Protein AF-A0A392N295-F1 (afdb_monomer_lite)

Secondary structure (DSSP, 8-state):
---------S--SPP--STT-EE-HHHHHHHHHTT-GGGGTTTTPEEE-EEEEEETTEEEEEE---TTS-TT--EEE--HHHHHHHHHHHHHTS--

Organism: NCBI:txid97028

Sequence (96 aa):
DGRRVLVIERDLNEPDRIVGELLQPGGYLKLIELGLEDCVEKIDAQKVFGYALFKDGKHTRLSYPLEKFHSDIAGRSFHNGRFIQRMREKASSLPK

Radius of gyration: 16.52 Å; chains: 1; bounding box: 40×26×53 Å

InterPro domains:
  IPR036188 FAD/NAD(P)-binding domain superfamily [G3DSA:3.50.50.60] (1-92)
  IPR036188 FAD/NAD(P)-binding domain superfamily [SSF51905] (2-94)
  IPR040125 Squalene monooxygenase [PTHR10835] (1-95)

Structure (mmCIF, N/CA/C/O backbone):
data_AF-A0A392N295-F1
#
_entry.id   AF-A0A392N295-F1
#
loop_
_atom_site.group_PDB
_atom_site.id
_atom_site.type_symbol
_atom_site.label_atom_id
_atom_site.label_alt_id
_atom_site.label_comp_id
_atom_site.label_asym_id
_atom_site.label_entity_id
_atom_site.label_seq_id
_atom_site.pdbx_PDB_ins_code
_atom_site.Cartn_x
_atom_site.Cartn_y
_atom_site.Cartn_z
_atom_site.occupancy
_atom_site.B_iso_or_equiv
_atom_site.auth_seq_id
_atom_site.auth_comp_id
_atom_site.auth_asym_id
_atom_site.auth_atom_id
_atom_site.pdbx_PDB_model_num
ATOM 1 N N . ASP A 1 1 ? -6.901 14.394 18.022 1.00 70.25 1 ASP A N 1
ATOM 2 C CA . ASP A 1 1 ? -8.215 15.026 17.749 1.00 70.25 1 ASP A CA 1
ATOM 3 C C . ASP A 1 1 ? -9.405 14.454 18.524 1.00 70.25 1 ASP A C 1
ATOM 5 O O . ASP A 1 1 ? -10.426 15.126 18.555 1.00 70.25 1 ASP A O 1
ATOM 9 N N . GLY A 1 2 ? -9.329 13.253 19.130 1.00 88.06 2 GLY A N 1
ATOM 10 C CA . GLY A 1 2 ? -10.362 12.760 20.068 1.00 88.06 2 GLY A CA 1
ATOM 11 C C . GLY A 1 2 ? -11.770 12.598 19.479 1.00 88.06 2 GLY A C 1
ATOM 12 O O . GLY A 1 2 ? -12.761 12.698 20.199 1.00 88.06 2 GLY A O 1
ATOM 13 N N . ARG A 1 3 ? -11.876 12.416 18.158 1.00 94.00 3 ARG A N 1
ATOM 14 C CA . ARG A 1 3 ? -13.166 12.375 17.462 1.00 94.00 3 ARG A CA 1
ATOM 15 C C . ARG A 1 3 ? -13.872 11.053 17.739 1.00 94.00 3 ARG A C 1
ATOM 17 O O . ARG A 1 3 ? -13.268 9.996 17.600 1.00 94.00 3 ARG A O 1
ATOM 24 N N . ARG A 1 4 ? -15.171 11.126 18.032 1.00 94.69 4 ARG A N 1
ATOM 25 C CA . ARG A 1 4 ? -16.063 9.961 18.011 1.00 94.69 4 ARG A CA 1
ATOM 26 C C . ARG A 1 4 ? -16.504 9.719 16.576 1.00 94.69 4 ARG A C 1
ATOM 28 O O . ARG A 1 4 ? -17.087 10.611 15.960 1.00 94.69 4 ARG A O 1
ATOM 35 N N . VAL A 1 5 ? -16.196 8.542 16.047 1.00 95.31 5 VAL A N 1
ATOM 36 C CA . VAL A 1 5 ? -16.418 8.203 14.639 1.00 95.31 5 VAL A CA 1
ATOM 37 C C . VAL A 1 5 ? -17.332 6.988 14.553 1.00 95.31 5 VAL A C 1
ATOM 39 O O . VAL A 1 5 ? -17.070 5.965 15.176 1.00 95.31 5 VAL A O 1
ATOM 42 N N . LEU A 1 6 ? -18.396 7.102 13.758 1.00 95.56 6 LEU A N 1
ATOM 43 C CA . LEU A 1 6 ? -19.229 5.977 13.345 1.00 95.56 6 LEU A CA 1
ATOM 44 C C . LEU A 1 6 ? -18.976 5.721 11.861 1.00 95.56 6 LEU A C 1
ATOM 46 O O . LEU A 1 6 ? -19.136 6.625 11.042 1.00 95.56 6 LEU A O 1
ATOM 50 N N . VAL A 1 7 ? -18.600 4.491 11.523 1.00 96.25 7 VAL A N 1
ATOM 51 C CA . VAL A 1 7 ? -18.460 4.037 10.137 1.00 96.25 7 VAL A CA 1
ATOM 52 C C . VAL A 1 7 ? -19.623 3.102 9.833 1.00 96.25 7 VAL A C 1
ATOM 54 O O . VAL A 1 7 ? -19.867 2.159 10.582 1.00 96.25 7 VAL A O 1
ATOM 57 N N . ILE A 1 8 ? -20.342 3.372 8.746 1.00 97.75 8 ILE A N 1
ATOM 58 C CA . ILE A 1 8 ? -21.418 2.517 8.244 1.00 97.75 8 ILE A CA 1
ATOM 59 C C . ILE A 1 8 ? -20.973 2.007 6.877 1.00 97.75 8 ILE A C 1
ATOM 61 O O . ILE A 1 8 ? -20.716 2.794 5.971 1.00 97.75 8 ILE A O 1
ATOM 65 N N . GLU A 1 9 ? -20.872 0.693 6.748 1.00 97.81 9 GLU A N 1
ATOM 66 C CA . GLU A 1 9 ? -20.540 -0.008 5.512 1.00 97.81 9 GLU A CA 1
ATOM 67 C C . GLU A 1 9 ? -21.641 -1.038 5.250 1.00 97.81 9 GLU A C 1
ATOM 69 O O . GLU A 1 9 ? -22.164 -1.644 6.184 1.00 97.81 9 GLU A O 1
ATOM 74 N N . ARG A 1 10 ? -22.011 -1.217 3.981 1.00 98.31 10 ARG A N 1
ATOM 75 C CA . ARG A 1 10 ? -23.056 -2.159 3.568 1.00 98.31 10 ARG A CA 1
ATOM 76 C C . ARG A 1 10 ? -22.607 -3.607 3.753 1.00 98.31 10 ARG A C 1
ATOM 78 O O . ARG A 1 10 ? -23.436 -4.440 4.102 1.00 98.31 10 ARG A O 1
ATOM 85 N N . ASP A 1 11 ? -21.331 -3.895 3.489 1.00 98.00 11 ASP A N 1
ATOM 86 C CA . ASP A 1 11 ? -20.743 -5.227 3.648 1.00 98.00 11 ASP A CA 1
ATOM 87 C C . ASP A 1 11 ? -19.313 -5.173 4.224 1.00 98.00 11 ASP A C 1
ATOM 89 O O . ASP A 1 11 ? -18.384 -4.616 3.624 1.00 98.00 11 ASP A O 1
ATOM 93 N N . LEU A 1 12 ? -19.143 -5.760 5.413 1.00 98.00 12 LEU A N 1
ATOM 94 C CA . LEU A 1 12 ? -17.869 -5.839 6.137 1.00 98.00 12 LEU A CA 1
ATOM 95 C C . LEU A 1 12 ? -17.023 -7.066 5.764 1.00 98.00 12 LEU A C 1
ATOM 97 O O . LEU A 1 12 ? -15.898 -7.187 6.253 1.00 98.00 12 LEU A O 1
ATOM 101 N N . ASN A 1 13 ? -17.523 -7.953 4.902 1.00 98.12 13 ASN A N 1
ATOM 102 C CA . ASN A 1 13 ? -16.728 -9.052 4.364 1.00 98.12 13 ASN A CA 1
ATOM 103 C C . ASN A 1 13 ? -15.614 -8.534 3.444 1.00 98.12 13 ASN A C 1
ATOM 105 O O . ASN A 1 13 ? -15.656 -7.393 2.967 1.00 98.12 13 ASN A O 1
ATOM 109 N N . GLU A 1 14 ? -14.603 -9.375 3.210 1.00 98.19 14 GLU A N 1
ATOM 110 C CA . GLU A 1 14 ? -13.506 -9.073 2.290 1.00 98.19 14 GLU A CA 1
ATOM 111 C C . GLU A 1 14 ? -14.052 -8.753 0.884 1.00 98.19 14 GLU A C 1
ATOM 113 O O . GLU A 1 14 ? -14.715 -9.602 0.287 1.00 98.19 14 GLU A O 1
ATOM 118 N N . PRO A 1 15 ? -13.798 -7.547 0.337 1.00 97.56 15 PRO A N 1
ATOM 119 C CA . PRO A 1 15 ? -14.247 -7.213 -1.010 1.00 97.56 15 PRO A CA 1
ATOM 120 C C . PRO A 1 15 ? -13.512 -8.020 -2.085 1.00 97.56 15 PRO A C 1
ATOM 122 O O . PRO A 1 15 ? -12.285 -7.976 -2.152 1.00 97.56 15 PRO A O 1
ATOM 125 N N . ASP A 1 16 ? -14.262 -8.645 -2.991 1.00 97.25 16 ASP A N 1
ATOM 126 C CA . ASP A 1 16 ? -13.725 -9.296 -4.190 1.00 97.25 16 ASP A CA 1
ATOM 127 C C . ASP A 1 16 ? -13.884 -8.377 -5.413 1.00 97.25 16 ASP A C 1
ATOM 129 O O . ASP A 1 16 ? -14.993 -8.148 -5.908 1.00 97.25 16 ASP A O 1
ATOM 133 N N . ARG A 1 17 ? -12.781 -7.749 -5.844 1.00 93.94 17 ARG A N 1
ATOM 134 C CA . ARG A 1 17 ? -12.750 -6.813 -6.980 1.00 93.94 17 ARG A CA 1
ATOM 135 C C . ARG A 1 17 ? -11.334 -6.573 -7.497 1.00 93.94 17 ARG A C 1
ATOM 137 O O . ARG A 1 17 ? -10.380 -6.578 -6.732 1.00 93.94 17 ARG A O 1
ATOM 144 N N . ILE A 1 18 ? -11.243 -6.205 -8.774 1.00 92.19 18 ILE A N 1
ATOM 145 C CA . ILE A 1 18 ? -9.978 -5.927 -9.485 1.00 92.19 18 ILE A CA 1
ATOM 146 C C . ILE A 1 18 ? -9.421 -4.509 -9.265 1.00 92.19 18 ILE A C 1
ATOM 148 O O . ILE A 1 18 ? -8.334 -4.170 -9.725 1.00 92.19 18 ILE A O 1
ATOM 152 N N . VAL A 1 19 ? -10.200 -3.616 -8.651 1.00 96.38 19 VAL A N 1
ATOM 153 C CA . VAL A 1 19 ? -9.830 -2.200 -8.521 1.00 96.38 19 VAL A CA 1
ATOM 154 C C . VAL A 1 19 ? -8.987 -1.959 -7.271 1.00 96.38 19 VAL A C 1
ATOM 156 O O . VAL A 1 19 ? -9.280 -2.489 -6.203 1.00 96.38 19 VAL A O 1
ATOM 159 N N . GLY A 1 20 ? -7.984 -1.084 -7.382 1.00 96.25 20 GLY A N 1
ATOM 160 C CA . GLY A 1 20 ? -7.186 -0.644 -6.233 1.00 96.25 20 GLY A CA 1
ATOM 161 C C . GLY A 1 20 ? -6.150 -1.664 -5.754 1.00 96.25 20 GLY A C 1
ATOM 162 O O . GLY A 1 20 ? -5.905 -1.752 -4.553 1.00 96.25 20 GLY A O 1
ATOM 163 N N . GLU A 1 21 ? -5.560 -2.424 -6.677 1.00 97.88 21 GLU A N 1
ATOM 164 C CA . GLU A 1 21 ? -4.530 -3.440 -6.395 1.00 97.88 21 GLU A CA 1
ATOM 165 C C . GLU A 1 21 ? -3.087 -2.929 -6.543 1.00 97.88 21 GLU A C 1
ATOM 167 O O . GLU A 1 21 ? -2.132 -3.690 -6.390 1.00 97.88 21 GLU A O 1
ATOM 172 N N . LEU A 1 22 ? -2.899 -1.637 -6.840 1.00 97.94 22 LEU A N 1
ATOM 173 C CA . LEU A 1 22 ? -1.586 -0.999 -6.908 1.00 97.94 22 LEU A CA 1
ATOM 174 C C . LEU A 1 22 ? -1.599 0.357 -6.198 1.00 97.94 22 LEU A C 1
ATOM 176 O O . LEU A 1 22 ? -2.208 1.322 -6.661 1.00 97.94 22 LEU A O 1
ATOM 180 N N . LEU A 1 23 ? -0.861 0.439 -5.098 1.00 98.00 23 LEU A 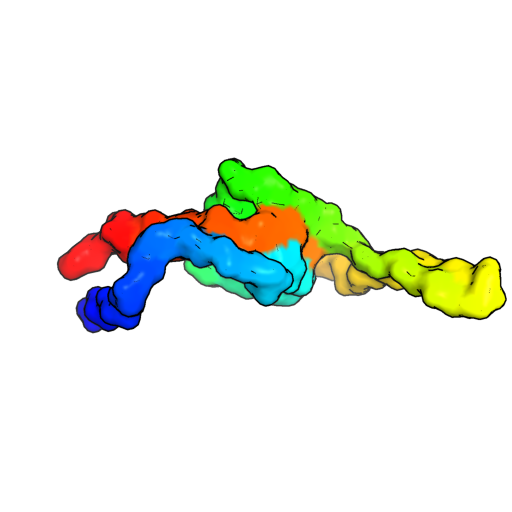N 1
ATOM 181 C CA . LEU A 1 23 ? -0.569 1.662 -4.370 1.00 98.00 23 LEU A CA 1
ATOM 182 C C . LEU A 1 23 ? 0.741 2.269 -4.886 1.00 98.00 23 LEU A C 1
ATOM 184 O O . LEU A 1 23 ? 1.800 1.638 -4.844 1.00 98.00 23 LEU A O 1
ATOM 188 N N . GLN A 1 24 ? 0.676 3.510 -5.366 1.00 97.69 24 GLN A N 1
ATOM 189 C CA . GLN A 1 24 ? 1.855 4.249 -5.828 1.00 97.69 24 GLN A CA 1
ATOM 190 C C . GLN A 1 24 ? 2.816 4.554 -4.661 1.00 97.69 24 GLN A C 1
ATOM 192 O O . GLN A 1 24 ? 2.354 4.661 -3.521 1.00 97.69 24 GLN A O 1
ATOM 197 N N . PRO A 1 25 ? 4.122 4.784 -4.914 1.00 97.25 25 PRO A N 1
ATOM 198 C CA . PRO A 1 25 ? 5.089 5.097 -3.856 1.00 97.25 25 PRO A CA 1
ATOM 199 C C . PRO A 1 25 ? 4.659 6.256 -2.948 1.00 97.25 25 PRO A C 1
ATOM 201 O O . PRO A 1 25 ? 4.765 6.152 -1.731 1.00 97.25 25 PRO A O 1
ATOM 204 N N . GLY A 1 26 ? 4.102 7.330 -3.521 1.00 96.56 26 GLY A N 1
ATOM 205 C CA . GLY A 1 26 ? 3.585 8.463 -2.742 1.00 96.56 26 GLY A CA 1
ATOM 206 C C . GLY A 1 26 ? 2.385 8.102 -1.859 1.00 96.56 26 GLY A C 1
ATOM 207 O O . GLY A 1 26 ? 2.244 8.633 -0.763 1.00 96.56 26 GLY A O 1
ATOM 208 N N . GLY A 1 27 ? 1.548 7.155 -2.293 1.00 97.12 27 GLY A N 1
ATOM 209 C CA . GLY A 1 27 ? 0.453 6.631 -1.477 1.00 97.12 27 GLY A CA 1
ATOM 210 C C . GLY A 1 27 ? 0.960 5.793 -0.303 1.00 97.12 27 GLY A C 1
ATOM 211 O O . GLY A 1 27 ? 0.468 5.946 0.810 1.00 97.12 27 GLY A O 1
ATOM 212 N N . TYR A 1 28 ? 1.982 4.961 -0.524 1.00 97.31 28 TYR A N 1
ATOM 213 C CA . TYR A 1 28 ? 2.627 4.205 0.554 1.00 97.31 28 TYR A CA 1
ATOM 214 C C . TYR A 1 28 ? 3.344 5.127 1.547 1.00 97.31 28 TYR A C 1
ATOM 216 O O . TYR A 1 28 ? 3.167 4.974 2.752 1.00 97.31 28 TYR A O 1
ATOM 224 N N . LEU A 1 29 ? 4.058 6.147 1.055 1.00 95.62 29 LEU A N 1
ATOM 225 C CA . LEU A 1 29 ? 4.639 7.190 1.901 1.00 95.62 29 LEU A CA 1
ATOM 226 C C . LEU A 1 29 ? 3.566 7.848 2.777 1.00 95.62 29 LEU A C 1
ATOM 228 O O . LEU A 1 29 ? 3.775 8.040 3.972 1.00 95.62 29 LEU A O 1
ATOM 232 N N . LYS A 1 30 ? 2.384 8.118 2.209 1.00 97.31 30 LYS A N 1
ATOM 233 C CA . LYS A 1 30 ? 1.288 8.702 2.977 1.00 97.31 30 LYS A CA 1
ATOM 234 C C . LYS A 1 30 ? 0.727 7.764 4.046 1.00 97.31 30 LYS A C 1
ATOM 236 O O . LYS A 1 30 ? 0.330 8.249 5.099 1.00 97.31 30 LYS A O 1
ATOM 241 N N . LEU A 1 31 ? 0.704 6.449 3.812 1.00 97.19 31 LEU A N 1
ATOM 242 C CA . LEU A 1 31 ? 0.329 5.483 4.851 1.00 97.19 31 LEU A CA 1
ATOM 243 C C . LEU A 1 31 ? 1.313 5.511 6.024 1.00 97.19 31 LEU A C 1
ATOM 245 O O . LEU A 1 31 ? 0.854 5.527 7.161 1.00 97.19 31 LEU A O 1
ATOM 249 N N . ILE A 1 32 ? 2.621 5.598 5.756 1.00 95.88 32 ILE A N 1
ATOM 250 C CA . ILE A 1 32 ? 3.654 5.720 6.801 1.00 95.88 32 ILE A CA 1
ATOM 251 C C . ILE A 1 32 ? 3.440 6.994 7.626 1.00 95.88 32 ILE A C 1
ATOM 253 O O . ILE A 1 32 ? 3.414 6.950 8.851 1.00 95.88 32 ILE A O 1
ATOM 257 N N . GLU A 1 33 ? 3.221 8.138 6.971 1.00 96.06 33 GLU A N 1
ATOM 258 C CA . GLU A 1 33 ? 2.941 9.405 7.668 1.00 96.06 33 GLU A CA 1
ATOM 259 C C . GLU A 1 33 ? 1.693 9.340 8.566 1.00 96.06 33 GLU A C 1
ATOM 261 O O . GLU A 1 33 ? 1.583 10.100 9.527 1.00 96.06 33 GLU A O 1
ATOM 266 N N . LEU A 1 34 ? 0.742 8.458 8.244 1.00 96.31 34 LEU A N 1
ATOM 267 C CA . LEU A 1 34 ? -0.495 8.248 8.996 1.00 96.31 34 LEU A CA 1
ATOM 268 C C . LEU A 1 34 ? -0.393 7.113 10.035 1.00 96.31 34 LEU A C 1
ATOM 270 O O . LEU A 1 34 ? -1.359 6.906 10.770 1.00 96.31 34 LEU A O 1
ATOM 274 N N . GLY A 1 35 ? 0.729 6.385 10.110 1.00 96.38 35 GLY A N 1
ATOM 275 C CA . GLY A 1 35 ? 0.895 5.216 10.987 1.00 96.38 35 GLY A CA 1
ATOM 276 C C . GLY A 1 35 ? 0.046 4.005 10.572 1.00 96.38 35 GLY A C 1
ATOM 277 O O . GLY A 1 35 ? -0.485 3.286 11.428 1.00 96.38 35 GLY A O 1
ATOM 278 N N . LEU A 1 36 ? -0.164 3.839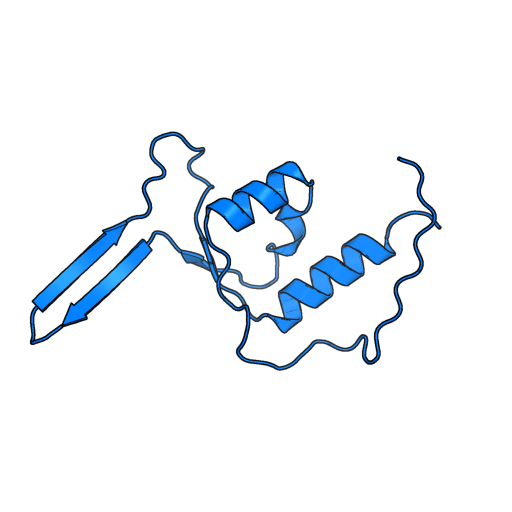 9.263 1.00 97.81 36 LEU A N 1
ATOM 279 C CA . LEU A 1 36 ? -1.013 2.817 8.636 1.00 97.81 36 LEU A CA 1
ATOM 280 C C . LEU A 1 36 ? -0.231 1.871 7.710 1.00 97.81 36 LEU A C 1
ATOM 282 O O . LEU A 1 36 ? -0.824 1.080 6.978 1.00 97.81 36 LEU A O 1
ATOM 286 N N . GLU A 1 37 ? 1.094 1.952 7.691 1.00 96.62 37 GLU A N 1
ATOM 287 C CA . GLU A 1 37 ? 1.965 1.130 6.853 1.00 96.62 37 GLU A CA 1
ATOM 288 C C . GLU A 1 37 ? 1.853 -0.371 7.155 1.00 96.62 37 GLU A C 1
ATOM 290 O O . GLU A 1 37 ? 1.944 -1.192 6.244 1.00 96.62 37 GLU A O 1
ATOM 295 N N . ASP A 1 38 ? 1.523 -0.746 8.391 1.00 97.19 38 ASP A N 1
ATOM 296 C CA . ASP A 1 38 ? 1.290 -2.138 8.791 1.00 97.19 38 ASP A CA 1
ATOM 297 C C . ASP A 1 38 ? 0.054 -2.766 8.118 1.00 97.19 38 ASP A C 1
ATOM 299 O O . ASP A 1 38 ? -0.142 -3.987 8.159 1.00 97.19 38 ASP A O 1
ATOM 303 N N . CYS A 1 39 ? -0.791 -1.954 7.472 1.00 98.19 39 CYS A N 1
ATOM 304 C CA . CYS A 1 39 ? -1.948 -2.436 6.723 1.00 98.19 39 CYS A CA 1
ATOM 305 C C . CYS A 1 39 ? -1.573 -3.080 5.380 1.00 98.19 39 CYS A C 1
ATOM 307 O O . CYS A 1 39 ? -2.396 -3.796 4.813 1.00 98.19 39 CYS A O 1
ATOM 309 N N . VAL A 1 40 ? -0.350 -2.872 4.875 1.00 97.75 40 VAL A N 1
ATOM 310 C CA . VAL A 1 40 ? 0.163 -3.594 3.694 1.00 97.75 40 VAL A CA 1
ATOM 311 C C . VAL A 1 40 ? 1.051 -4.787 4.059 1.00 97.75 40 VAL A C 1
ATOM 313 O O . VAL A 1 40 ? 1.538 -5.492 3.177 1.00 97.75 40 VAL A O 1
ATOM 316 N N . GLU A 1 41 ? 1.257 -5.051 5.348 1.00 96.50 41 GLU A N 1
ATOM 317 C CA . GLU A 1 41 ? 2.003 -6.215 5.816 1.00 96.50 41 GLU A CA 1
ATOM 318 C C . GLU A 1 41 ? 1.103 -7.444 5.964 1.00 96.50 41 GLU A C 1
ATOM 320 O O . GLU A 1 41 ? -0.097 -7.339 6.223 1.00 96.50 41 GLU A O 1
ATOM 325 N N . LYS A 1 42 ? 1.701 -8.637 5.833 1.00 96.25 42 LYS A N 1
ATOM 326 C CA . LYS A 1 42 ? 1.034 -9.947 5.995 1.00 96.25 42 LYS A CA 1
ATOM 327 C C . LYS A 1 42 ? -0.134 -10.211 5.030 1.00 96.25 42 LYS A C 1
ATOM 329 O O . LYS A 1 42 ? -0.853 -11.186 5.206 1.00 96.25 42 LYS A O 1
ATOM 334 N N . ILE A 1 43 ? -0.281 -9.397 3.984 1.00 97.75 43 ILE A N 1
ATOM 335 C CA . ILE A 1 43 ? -1.270 -9.586 2.907 1.00 97.75 43 ILE A CA 1
ATOM 336 C C . ILE A 1 43 ? -0.644 -10.042 1.585 1.00 97.75 43 ILE A C 1
ATOM 338 O O . ILE A 1 43 ? -1.313 -10.015 0.552 1.00 97.75 43 ILE A O 1
ATOM 342 N N . ASP A 1 44 ? 0.625 -10.461 1.629 1.00 97.50 44 ASP A N 1
ATOM 343 C CA . ASP A 1 44 ? 1.434 -10.826 0.458 1.00 97.50 44 ASP A CA 1
ATOM 344 C C . ASP A 1 44 ? 1.626 -9.658 -0.531 1.00 97.50 44 ASP A C 1
ATOM 346 O O . ASP A 1 44 ? 1.628 -9.818 -1.753 1.00 97.50 44 ASP A O 1
ATOM 350 N N . ALA A 1 45 ? 1.763 -8.440 0.008 1.00 97.75 45 ALA A N 1
ATOM 351 C CA . ALA A 1 45 ? 1.997 -7.257 -0.805 1.00 97.75 45 ALA A CA 1
ATOM 352 C C . ALA A 1 45 ? 3.384 -7.293 -1.465 1.00 97.75 45 ALA A C 1
ATOM 354 O O . ALA A 1 45 ? 4.410 -7.457 -0.805 1.00 97.75 45 ALA A O 1
ATOM 355 N N . GLN A 1 46 ? 3.416 -7.046 -2.769 1.00 97.88 46 GLN A N 1
ATOM 356 C CA . GLN A 1 46 ? 4.622 -7.029 -3.584 1.00 97.88 46 GLN A CA 1
ATOM 357 C C . GLN A 1 46 ? 5.168 -5.610 -3.718 1.00 97.88 46 GLN A C 1
ATOM 359 O O . GLN A 1 46 ? 4.424 -4.669 -4.005 1.00 97.88 46 GLN A O 1
ATOM 364 N N . LYS A 1 47 ? 6.485 -5.437 -3.561 1.00 96.75 47 LYS A N 1
ATOM 365 C CA . LYS A 1 47 ? 7.134 -4.149 -3.841 1.00 96.75 47 LYS A CA 1
ATOM 366 C C . LYS A 1 47 ? 7.176 -3.904 -5.347 1.00 96.75 47 LYS A C 1
ATOM 368 O O . LYS A 1 47 ? 7.624 -4.755 -6.110 1.00 96.75 47 LYS A O 1
ATOM 373 N N . VAL A 1 48 ? 6.761 -2.712 -5.765 1.00 96.88 48 VAL A N 1
ATOM 374 C CA . VAL A 1 48 ? 6.780 -2.287 -7.170 1.00 96.88 48 VAL A CA 1
ATOM 375 C C . VAL A 1 48 ? 7.762 -1.136 -7.328 1.00 96.88 48 VAL A C 1
ATOM 377 O O . VAL A 1 48 ? 7.583 -0.070 -6.745 1.00 96.88 48 VAL A O 1
ATOM 380 N N . PHE A 1 49 ? 8.808 -1.346 -8.125 1.00 95.50 49 PHE A N 1
ATOM 381 C CA . PHE A 1 49 ? 9.918 -0.393 -8.279 1.00 95.50 49 PHE A CA 1
ATOM 382 C C . PHE A 1 49 ? 9.790 0.521 -9.505 1.00 95.50 49 PHE A C 1
ATOM 384 O O . PHE A 1 49 ? 10.623 1.400 -9.718 1.00 95.50 49 PHE A O 1
ATOM 391 N N . GLY A 1 50 ? 8.767 0.306 -10.327 1.00 96.31 50 GLY A N 1
ATOM 392 C CA . GLY A 1 50 ? 8.541 1.038 -11.564 1.00 96.31 50 GLY A CA 1
ATOM 393 C C . GLY A 1 50 ? 7.755 0.194 -12.557 1.00 96.31 50 GLY A C 1
ATOM 394 O O . GLY A 1 50 ? 7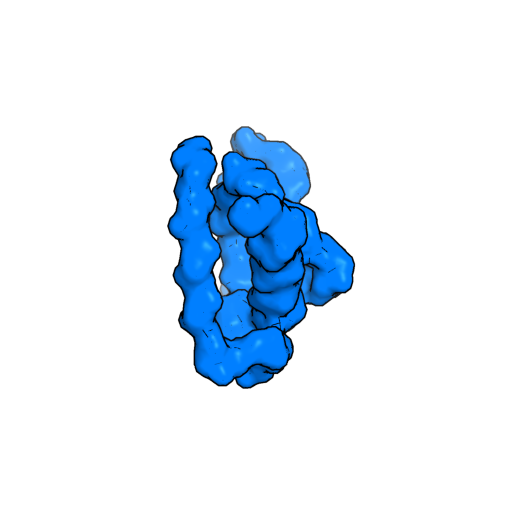.131 -0.797 -12.177 1.00 96.31 50 GLY A O 1
ATOM 395 N N . TYR A 1 51 ? 7.829 0.560 -13.830 1.00 97.50 51 TYR A N 1
ATOM 396 C CA . TYR A 1 51 ? 7.119 -0.104 -14.918 1.00 97.50 51 TYR A CA 1
ATOM 397 C C . TYR A 1 51 ? 8.084 -0.561 -16.007 1.00 97.50 51 TYR A C 1
ATOM 399 O O . TYR A 1 51 ? 9.108 0.073 -16.260 1.00 97.50 51 TYR A O 1
ATOM 407 N N . ALA A 1 52 ? 7.729 -1.639 -16.694 1.00 97.44 52 ALA A N 1
ATOM 408 C CA . ALA A 1 52 ? 8.285 -1.958 -17.999 1.00 97.44 52 ALA A CA 1
ATOM 409 C C . ALA A 1 52 ? 7.264 -1.540 -19.063 1.00 97.44 52 ALA A C 1
ATOM 411 O O . ALA A 1 52 ? 6.087 -1.882 -18.961 1.00 97.44 52 ALA A O 1
ATOM 412 N N . LEU A 1 53 ? 7.703 -0.779 -20.061 1.00 97.81 53 LEU A N 1
ATOM 413 C CA . LEU A 1 53 ? 6.882 -0.368 -21.194 1.00 97.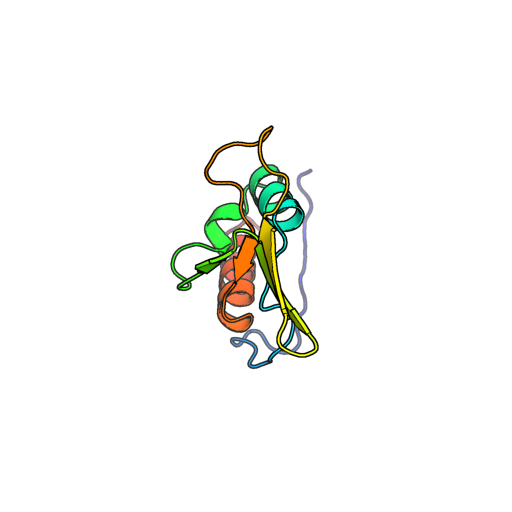81 53 LEU A CA 1
ATOM 414 C C . LEU A 1 53 ? 7.312 -1.148 -22.427 1.00 97.81 53 LEU A C 1
ATOM 416 O O . LEU A 1 53 ? 8.498 -1.176 -22.747 1.00 97.81 53 LEU A O 1
ATOM 420 N N . PHE A 1 54 ? 6.343 -1.724 -23.132 1.00 97.94 54 PHE A N 1
ATOM 421 C CA . PHE A 1 54 ? 6.544 -2.463 -24.375 1.00 97.94 54 PHE A CA 1
ATOM 422 C C . PHE A 1 54 ? 5.688 -1.825 -25.464 1.00 97.94 54 PHE A C 1
ATOM 424 O O . PHE A 1 54 ? 4.492 -1.615 -25.265 1.00 97.94 54 PHE A O 1
ATOM 431 N N . LYS A 1 55 ? 6.291 -1.494 -26.606 1.00 97.44 55 LYS A N 1
ATOM 432 C CA . LYS A 1 55 ? 5.582 -0.923 -27.754 1.00 97.44 55 LYS A CA 1
ATOM 433 C C . LYS A 1 55 ? 6.340 -1.217 -29.044 1.00 97.44 55 LYS A C 1
ATOM 435 O O . LYS A 1 55 ? 7.526 -0.913 -29.134 1.00 97.44 55 LYS A O 1
ATOM 440 N N . ASP A 1 56 ? 5.654 -1.786 -30.033 1.00 97.44 56 ASP A N 1
ATOM 441 C CA . ASP A 1 56 ? 6.178 -2.024 -31.389 1.00 97.44 56 ASP A CA 1
ATOM 442 C C . ASP A 1 56 ? 7.540 -2.754 -31.405 1.00 97.44 56 ASP A C 1
ATOM 444 O O . ASP A 1 56 ? 8.488 -2.338 -32.068 1.00 97.44 56 ASP A O 1
ATOM 448 N N . GLY A 1 57 ? 7.675 -3.813 -30.597 1.00 97.38 57 GLY A N 1
ATOM 449 C CA . GLY A 1 57 ? 8.919 -4.589 -30.458 1.00 97.38 57 GLY A CA 1
ATOM 450 C C . GLY A 1 57 ? 10.036 -3.898 -29.661 1.00 97.38 57 GLY A C 1
ATOM 451 O O . GLY A 1 57 ? 11.075 -4.505 -29.408 1.00 97.38 57 GLY A O 1
ATOM 452 N N . LYS A 1 58 ? 9.834 -2.653 -29.221 1.00 97.81 58 LYS A N 1
ATOM 453 C CA . LYS A 1 58 ? 10.748 -1.922 -28.336 1.00 97.81 58 LYS A CA 1
ATOM 454 C C . LYS A 1 58 ? 10.295 -2.057 -26.890 1.00 97.81 58 LYS A C 1
ATOM 456 O O . LYS A 1 58 ? 9.100 -2.154 -26.607 1.00 97.81 58 LYS A O 1
ATOM 461 N N . HIS A 1 59 ? 11.253 -2.016 -25.971 1.00 97.31 59 HIS A N 1
ATOM 462 C CA . HIS A 1 59 ? 10.966 -1.985 -24.546 1.00 97.31 59 HIS A CA 1
ATOM 463 C C . HIS A 1 59 ? 11.856 -0.986 -23.814 1.00 97.31 59 HIS A C 1
ATOM 465 O O . HIS A 1 59 ? 12.969 -0.688 -24.243 1.00 97.31 59 HIS A O 1
ATOM 471 N N . THR A 1 60 ? 11.354 -0.467 -22.701 1.00 97.69 60 THR A N 1
ATOM 472 C CA . THR A 1 60 ? 12.133 0.331 -21.755 1.00 97.69 60 THR A CA 1
ATOM 473 C C . THR A 1 60 ? 11.643 0.079 -20.336 1.00 97.69 60 THR A C 1
ATOM 475 O O . THR A 1 60 ? 10.501 -0.331 -20.125 1.00 97.69 60 THR A O 1
ATOM 478 N N . ARG A 1 61 ? 12.503 0.328 -19.351 1.00 96.94 61 ARG A N 1
ATOM 479 C CA . ARG A 1 61 ? 12.157 0.265 -17.932 1.00 96.94 61 ARG A CA 1
ATOM 480 C C . ARG A 1 61 ? 12.117 1.679 -17.373 1.00 96.94 61 ARG A C 1
ATOM 482 O O . ARG A 1 61 ? 13.102 2.405 -17.445 1.00 96.94 61 ARG A O 1
ATOM 489 N N . LEU A 1 62 ? 10.989 2.044 -16.782 1.00 96.44 62 LEU A N 1
ATOM 490 C CA . LEU A 1 62 ? 10.798 3.291 -16.057 1.00 96.44 62 LEU A CA 1
ATOM 491 C C . LEU A 1 62 ? 10.832 3.005 -14.560 1.00 96.44 62 LEU A C 1
ATOM 493 O O . LEU A 1 62 ? 9.843 2.548 -13.991 1.00 96.44 62 LEU A O 1
ATOM 497 N N . SER A 1 63 ? 11.974 3.252 -13.927 1.00 95.56 63 SER A N 1
ATOM 498 C CA . SER A 1 63 ? 12.094 3.195 -12.467 1.00 95.56 63 SER A CA 1
ATOM 499 C C . SER A 1 63 ? 11.402 4.398 -11.824 1.00 95.56 63 SER A C 1
ATOM 501 O O . SER A 1 63 ? 11.408 5.494 -12.386 1.00 95.56 63 SER A O 1
ATOM 503 N N . TYR A 1 64 ? 10.818 4.213 -10.640 1.00 95.62 64 TYR A N 1
ATOM 504 C CA . TYR A 1 64 ? 10.325 5.345 -9.856 1.00 95.62 64 TYR A CA 1
ATOM 505 C C . TYR A 1 64 ? 11.492 6.236 -9.381 1.00 95.62 64 TYR A C 1
ATOM 507 O O . TYR A 1 64 ? 12.515 5.693 -8.960 1.00 95.62 64 TYR A O 1
ATOM 515 N N . PRO A 1 65 ? 11.340 7.576 -9.388 1.00 92.81 65 PRO A N 1
ATOM 516 C CA . PRO A 1 65 ? 12.383 8.516 -8.962 1.00 92.81 65 PRO A CA 1
ATOM 517 C C . PRO A 1 65 ? 12.422 8.634 -7.429 1.00 92.81 65 PRO A C 1
ATOM 519 O O . PRO A 1 65 ? 11.810 9.530 -6.842 1.00 92.81 65 PRO A O 1
ATOM 522 N N . LEU A 1 66 ? 13.058 7.666 -6.764 1.00 89.38 66 LEU A N 1
ATOM 523 C CA . LEU A 1 66 ? 13.012 7.498 -5.303 1.00 89.38 66 LEU A CA 1
ATOM 524 C C . LEU A 1 66 ? 14.350 7.768 -4.597 1.00 89.38 66 LEU A C 1
ATOM 526 O O . LEU A 1 66 ? 14.498 7.457 -3.421 1.00 89.38 66 LEU A O 1
ATOM 530 N N . GLU A 1 67 ? 15.314 8.388 -5.275 1.00 87.50 67 GLU A N 1
ATOM 531 C CA . GLU A 1 67 ? 16.698 8.568 -4.806 1.00 87.50 67 GLU A CA 1
ATOM 532 C C . GLU A 1 67 ? 16.803 9.392 -3.512 1.00 87.50 67 GLU A C 1
ATOM 534 O O . GLU A 1 67 ? 17.776 9.275 -2.772 1.00 87.50 67 GLU A O 1
ATOM 539 N N . LYS A 1 68 ? 15.803 10.237 -3.239 1.00 88.81 68 LYS A N 1
ATOM 540 C CA . LYS A 1 68 ? 15.731 11.094 -2.044 1.00 88.81 68 LYS A CA 1
ATOM 541 C C . LYS A 1 68 ? 14.985 10.454 -0.870 1.00 88.81 68 LYS A C 1
ATOM 543 O O . LYS A 1 68 ? 14.850 11.091 0.171 1.00 88.81 68 LYS A O 1
ATOM 548 N N . PHE A 1 69 ? 14.459 9.245 -1.040 1.00 87.38 69 PHE A N 1
ATOM 549 C CA . PHE A 1 69 ? 13.623 8.574 -0.051 1.00 87.38 69 PHE A CA 1
ATOM 550 C C . PHE A 1 69 ? 14.336 7.362 0.550 1.00 87.38 69 PHE A C 1
ATOM 552 O O . PHE A 1 69 ? 15.324 6.861 0.016 1.00 87.38 69 PHE A O 1
ATOM 559 N N . HIS A 1 70 ? 13.826 6.883 1.686 1.00 83.19 70 HIS A N 1
ATOM 560 C CA . HIS A 1 70 ? 14.318 5.653 2.299 1.00 83.19 70 HIS A CA 1
ATOM 561 C C . HIS A 1 70 ? 14.161 4.462 1.335 1.00 83.19 70 HIS A C 1
ATOM 563 O O . HIS A 1 70 ? 13.186 4.396 0.587 1.00 83.19 70 HIS A O 1
ATOM 569 N N . SER A 1 71 ? 15.079 3.492 1.390 1.00 75.81 71 SER A N 1
ATOM 570 C CA . SER A 1 71 ? 15.129 2.343 0.466 1.00 75.81 71 SER A CA 1
ATOM 571 C C . SER A 1 71 ? 13.882 1.451 0.494 1.00 75.81 71 SER A C 1
ATOM 573 O O . SER A 1 71 ? 13.624 0.711 -0.454 1.00 75.81 71 SER A O 1
ATOM 575 N N . ASP A 1 72 ? 13.097 1.518 1.571 1.00 83.94 72 ASP A N 1
ATOM 576 C CA . ASP A 1 72 ? 11.830 0.789 1.680 1.00 83.94 72 ASP A CA 1
ATOM 577 C C . ASP A 1 72 ? 10.662 1.445 0.917 1.00 83.94 72 ASP A C 1
ATOM 579 O O . ASP A 1 72 ? 9.656 0.785 0.616 1.00 83.94 72 ASP A O 1
ATOM 583 N N . ILE A 1 73 ? 10.794 2.728 0.562 1.00 91.94 73 ILE A N 1
ATOM 584 C CA . ILE A 1 73 ? 9.784 3.435 -0.219 1.00 91.94 73 ILE A CA 1
ATOM 585 C C . ILE A 1 73 ? 9.788 2.856 -1.631 1.00 91.94 73 ILE A C 1
ATOM 587 O O . ILE A 1 73 ? 10.756 2.958 -2.374 1.00 91.94 73 ILE A O 1
ATOM 591 N N . ALA A 1 74 ? 8.677 2.220 -1.983 1.00 95.50 74 ALA A N 1
ATOM 592 C CA . ALA A 1 74 ? 8.367 1.703 -3.308 1.00 95.50 74 ALA A CA 1
ATOM 593 C C . ALA A 1 74 ? 6.842 1.574 -3.416 1.00 95.50 74 ALA A C 1
ATOM 595 O O . ALA A 1 74 ? 6.135 1.661 -2.409 1.00 95.50 74 ALA A O 1
ATOM 596 N N . GLY A 1 75 ? 6.320 1.334 -4.618 1.00 97.06 75 GLY A N 1
ATOM 597 C CA . GLY A 1 75 ? 4.915 0.966 -4.766 1.00 97.06 75 GLY A CA 1
ATOM 598 C C . GLY A 1 75 ? 4.611 -0.344 -4.033 1.00 97.06 75 GLY A C 1
ATOM 599 O O . GLY A 1 75 ? 5.522 -1.107 -3.686 1.00 97.06 75 GLY A O 1
ATOM 600 N N . ARG A 1 76 ? 3.330 -0.609 -3.795 1.00 97.94 76 ARG A N 1
ATOM 601 C CA . ARG A 1 76 ? 2.848 -1.870 -3.223 1.00 97.94 76 ARG A CA 1
ATOM 602 C C . ARG A 1 76 ? 1.709 -2.396 -4.081 1.00 97.94 76 ARG A C 1
ATOM 604 O O . ARG A 1 76 ? 0.740 -1.675 -4.289 1.00 97.94 76 ARG A O 1
ATOM 611 N N . SER A 1 77 ? 1.832 -3.616 -4.587 1.00 98.12 77 SER A N 1
ATOM 612 C CA . SER A 1 77 ? 0.717 -4.327 -5.213 1.00 98.12 77 SER A CA 1
ATOM 613 C C . SER A 1 77 ? 0.196 -5.403 -4.275 1.00 98.12 77 SER A C 1
ATOM 615 O O . SER A 1 77 ? 0.989 -6.004 -3.560 1.00 98.12 77 SER A O 1
ATOM 617 N N . PHE A 1 78 ? -1.112 -5.618 -4.229 1.00 98.19 78 PHE A N 1
ATOM 618 C CA . PHE A 1 78 ? -1.756 -6.564 -3.316 1.00 98.19 78 PHE A CA 1
ATOM 619 C C . PHE A 1 78 ? -3.182 -6.860 -3.782 1.00 98.19 78 PHE A C 1
ATOM 621 O O . PHE A 1 78 ? -3.765 -6.078 -4.531 1.00 98.19 78 PHE A O 1
ATOM 628 N N . HIS A 1 79 ? -3.780 -7.926 -3.253 1.00 98.19 79 HIS A N 1
ATOM 629 C CA . HIS A 1 79 ? -5.226 -8.118 -3.350 1.00 98.19 79 HIS A CA 1
ATOM 630 C C . HIS A 1 79 ? -5.958 -7.013 -2.585 1.00 98.19 79 HIS A C 1
ATOM 632 O O . HIS A 1 79 ? -5.729 -6.823 -1.384 1.00 98.19 79 HIS A O 1
ATOM 638 N N . ASN A 1 80 ? -6.850 -6.288 -3.267 1.00 98.25 80 ASN A N 1
ATOM 639 C CA . ASN A 1 80 ? -7.538 -5.142 -2.669 1.00 98.25 80 ASN A CA 1
ATOM 640 C C . ASN A 1 80 ? -8.339 -5.531 -1.420 1.00 98.25 80 ASN A C 1
ATOM 642 O O . ASN A 1 80 ? -8.307 -4.803 -0.426 1.00 98.25 80 ASN A O 1
ATOM 646 N N . GLY A 1 81 ? -9.015 -6.682 -1.459 1.00 98.38 81 GLY A N 1
ATOM 647 C CA . GLY A 1 81 ? -9.824 -7.178 -0.352 1.00 98.38 81 GLY A CA 1
ATOM 648 C C . GLY A 1 81 ? -9.036 -7.261 0.954 1.00 98.38 81 GLY A C 1
ATOM 649 O O . GLY A 1 81 ? -9.420 -6.654 1.956 1.00 98.38 81 GLY A O 1
ATOM 650 N N . ARG A 1 82 ? -7.871 -7.912 0.909 1.00 98.44 82 ARG A N 1
ATOM 651 C CA . ARG A 1 82 ? -6.966 -8.057 2.057 1.00 98.44 82 ARG A CA 1
ATOM 652 C C . ARG A 1 82 ? -6.509 -6.712 2.621 1.00 98.44 82 ARG A C 1
ATOM 654 O O . ARG A 1 82 ? -6.533 -6.524 3.834 1.00 98.44 82 ARG A O 1
ATOM 661 N N . PHE A 1 83 ? -6.140 -5.758 1.763 1.00 98.50 83 PHE A N 1
ATOM 662 C CA . PHE A 1 83 ? -5.756 -4.412 2.209 1.00 98.50 83 PHE A CA 1
ATOM 663 C C . PHE A 1 83 ? -6.913 -3.695 2.921 1.00 98.50 83 PHE A C 1
ATOM 6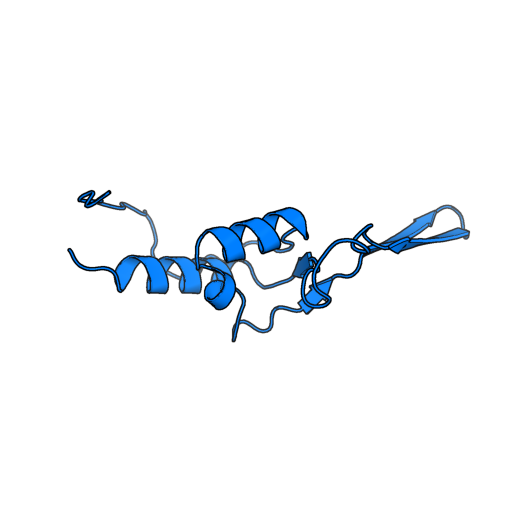65 O O . PHE A 1 83 ? -6.729 -3.125 3.996 1.00 98.50 83 PHE A O 1
ATOM 672 N N . ILE A 1 84 ? -8.126 -3.767 2.366 1.00 98.31 84 ILE A N 1
ATOM 673 C CA . ILE A 1 84 ? -9.318 -3.182 2.990 1.00 98.31 84 ILE A CA 1
ATOM 674 C C . ILE A 1 84 ? -9.623 -3.837 4.343 1.00 98.31 84 ILE A C 1
ATOM 676 O O . ILE A 1 84 ? -9.939 -3.120 5.294 1.00 98.31 84 ILE A O 1
ATOM 680 N N . GLN A 1 85 ? -9.482 -5.160 4.467 1.00 98.31 85 GLN A N 1
ATOM 681 C CA . GLN A 1 85 ? -9.670 -5.847 5.747 1.00 98.31 85 GLN A CA 1
ATOM 682 C C . GLN A 1 85 ? -8.658 -5.383 6.798 1.00 98.31 85 GLN A C 1
ATOM 684 O O . GLN A 1 85 ? -9.070 -5.027 7.900 1.00 98.31 85 GLN A O 1
ATOM 689 N N . ARG A 1 86 ? -7.371 -5.248 6.452 1.00 98.25 86 ARG A N 1
ATOM 690 C CA . ARG A 1 86 ? -6.355 -4.711 7.378 1.00 98.25 86 ARG A CA 1
ATOM 691 C C . ARG A 1 86 ? -6.683 -3.290 7.847 1.00 98.25 86 ARG A C 1
ATOM 693 O O . ARG A 1 86 ? -6.569 -2.992 9.034 1.00 98.25 86 ARG A O 1
ATOM 700 N N . MET A 1 87 ? -7.149 -2.429 6.940 1.00 98.19 87 MET A N 1
ATOM 701 C CA . MET A 1 87 ? -7.572 -1.062 7.276 1.00 98.19 87 MET A CA 1
ATOM 702 C C . MET A 1 87 ? -8.788 -1.051 8.218 1.00 98.19 87 MET A C 1
ATOM 704 O O . MET A 1 87 ? -8.827 -0.273 9.173 1.00 98.19 87 MET A O 1
ATOM 708 N N . ARG A 1 88 ? -9.771 -1.930 7.979 1.00 97.94 88 ARG A N 1
ATOM 709 C CA . ARG A 1 88 ? -10.960 -2.097 8.835 1.00 97.94 88 ARG A CA 1
ATOM 710 C C . ARG A 1 88 ? -10.584 -2.615 10.222 1.00 97.94 88 ARG A C 1
ATOM 712 O O . ARG A 1 88 ? -11.016 -2.034 11.215 1.00 97.94 88 ARG A O 1
ATOM 719 N N . GLU A 1 89 ? -9.745 -3.646 10.296 1.00 97.25 89 GLU A N 1
ATOM 720 C CA . GLU A 1 89 ? -9.208 -4.191 11.549 1.00 97.25 89 GLU A CA 1
ATOM 721 C C . GLU A 1 89 ? -8.521 -3.095 12.367 1.00 97.25 89 GLU A C 1
ATOM 723 O O . GLU A 1 89 ? -8.873 -2.873 13.529 1.00 97.25 89 GLU A O 1
ATOM 728 N N . LYS A 1 90 ? -7.605 -2.349 11.736 1.00 96.81 90 LYS A N 1
ATOM 729 C CA . LYS A 1 90 ? -6.875 -1.245 12.365 1.00 96.81 90 LYS A CA 1
ATOM 730 C C . LYS A 1 90 ? -7.831 -0.192 12.919 1.00 96.81 90 LYS A C 1
AT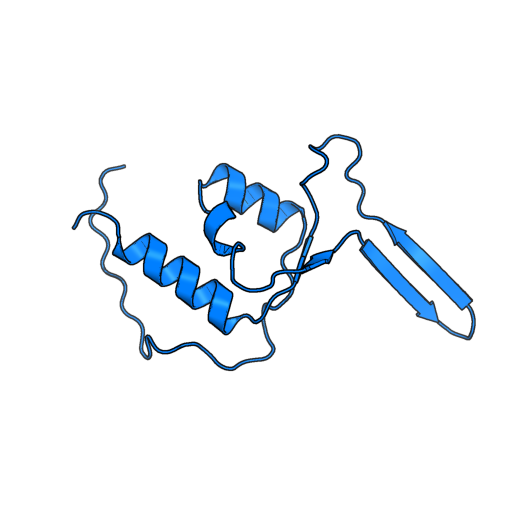OM 732 O O . LYS A 1 90 ? -7.733 0.146 14.096 1.00 96.81 90 LYS A O 1
ATOM 737 N N . ALA A 1 91 ? -8.792 0.268 12.119 1.00 96.38 91 ALA A N 1
ATOM 738 C CA . ALA A 1 91 ? -9.787 1.245 12.558 1.00 96.38 91 ALA A CA 1
ATOM 739 C C . ALA A 1 91 ? -10.644 0.722 13.725 1.00 96.38 91 ALA A C 1
ATOM 741 O O . ALA A 1 91 ? -10.899 1.456 14.676 1.00 96.38 91 ALA A O 1
ATOM 742 N N . SER A 1 92 ? -11.051 -0.550 13.684 1.00 95.56 92 SER A N 1
ATOM 743 C CA . SER A 1 92 ? -11.890 -1.173 14.717 1.00 95.56 92 SER A CA 1
ATOM 744 C C . SER A 1 92 ? -11.177 -1.418 16.051 1.00 95.56 92 SER A C 1
ATOM 746 O O . SER A 1 92 ? -11.838 -1.507 17.083 1.00 95.56 92 SER A O 1
ATOM 748 N N . SER A 1 93 ? -9.842 -1.506 16.040 1.00 94.94 93 SER A N 1
ATOM 749 C CA . SER A 1 93 ? -9.026 -1.647 17.254 1.00 94.94 93 SER A CA 1
ATOM 750 C C . SER A 1 93 ? -8.892 -0.351 18.058 1.00 94.94 93 SER A C 1
ATOM 752 O O . SER A 1 93 ? -8.403 -0.377 19.189 1.00 94.94 93 SER A O 1
ATOM 754 N N . LEU A 1 94 ? -9.310 0.785 17.489 1.00 93.00 94 LEU A N 1
ATOM 755 C CA . LEU A 1 94 ? -9.256 2.069 18.173 1.00 93.00 94 LEU A CA 1
ATOM 756 C C . LEU A 1 94 ? -10.332 2.155 19.269 1.00 93.00 94 LEU A C 1
ATOM 758 O O . LEU A 1 94 ? -11.410 1.568 19.132 1.00 93.00 94 LEU A O 1
ATOM 762 N N . PRO A 1 95 ? -10.070 2.903 20.355 1.00 88.81 95 PRO A N 1
ATOM 763 C CA . PRO A 1 95 ? -11.058 3.133 21.403 1.00 88.81 95 PRO A CA 1
ATOM 764 C C . PRO A 1 95 ? -12.351 3.756 20.860 1.00 88.81 95 PRO A C 1
ATOM 766 O O . PRO A 1 95 ? -12.317 4.562 19.928 1.00 88.81 95 PRO A O 1
ATOM 769 N N . LYS A 1 96 ? -13.477 3.388 21.478 1.00 78.94 96 LYS A N 1
ATOM 770 C CA . LYS A 1 96 ? -14.806 3.947 21.188 1.00 78.94 96 LYS A CA 1
ATOM 771 C C . LYS A 1 96 ? -15.048 5.259 21.928 1.00 78.94 96 LYS A C 1
ATOM 773 O O . LYS A 1 96 ? -14.585 5.364 23.085 1.00 78.94 96 LYS A O 1
#

pLDDT: mean 95.39, std 4.82, range [70.25, 98.5]

Foldseek 3Di:
DPDDDDDDDPDLAQDDDDPPQKAFLVRCVVCVVVVNNCLLPPQPKDFAQFDWDDDPNDIDTDGDPQPVHDPPRGMIGGRPRSSVNSVVVVVVPDDD